Protein AF-A0A9N9TPT1-F1 (afdb_monomer)

pLDDT: mean 71.12, std 11.48, range [51.34, 95.06]

Organism: Phyllotreta striolata (NCBI:txid444603)

Sequence (98 aa):
MKNFHFCLHSLLFITVNASRRVFSTRRKMLKTYFIFLLVGMFAIVTAIEPRAPNFQYYERPKYRYPYYDENGVGRLLYGYGGDKLYQYKVFSPLEGIH

Mean predicted aligned error: 18.42 Å

Foldseek 3Di:
DVVVVVVVVVVVVVVVVVVVVVVVVVVVVVVVVVVVVVVVVVVVVVVPPPDDPPPCVPDDDPDFDWDQDPVGFTATPDDPDDGGDDHFFDQDPVPGTD

Solvent-accessible surface area (backbone atoms only — not comparable to full-atom values): 6184 Å² total; per-residue (Å²): 119,71,72,60,60,54,50,52,53,51,51,53,52,51,53,53,51,50,52,52,50,52,53,50,51,52,54,49,52,52,51,54,50,50,52,52,51,53,52,53,54,51,53,53,56,65,71,66,54,81,69,74,73,80,67,69,85,77,57,80,72,93,72,80,71,72,44,64,49,100,85,67,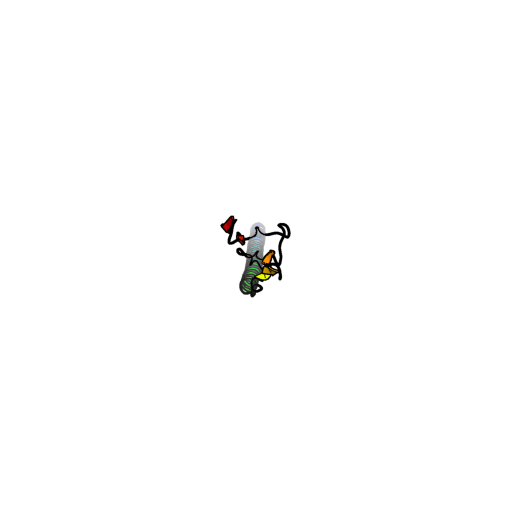49,36,28,65,90,73,81,93,80,73,74,69,52,83,72,76,59,50,73,41,99,88,80,39,78,84

Structure (mmCIF, N/CA/C/O backbone):
data_AF-A0A9N9TPT1-F1
#
_entry.id   AF-A0A9N9TPT1-F1
#
loop_
_atom_site.group_PDB
_atom_site.id
_atom_site.type_symbol
_atom_site.label_atom_id
_atom_site.label_alt_id
_atom_site.label_comp_id
_atom_site.label_asym_id
_atom_site.label_entity_id
_atom_site.label_seq_id
_atom_site.pdbx_PDB_ins_code
_atom_site.Cartn_x
_atom_site.Cartn_y
_atom_site.Cartn_z
_atom_site.occupancy
_atom_site.B_iso_or_equiv
_atom_site.auth_seq_id
_atom_site.auth_comp_id
_atom_site.auth_asym_id
_atom_site.auth_atom_id
_atom_site.pdbx_PDB_model_num
ATOM 1 N N . MET A 1 1 ? -54.149 -8.074 62.516 1.00 61.22 1 MET A N 1
ATOM 2 C CA . MET A 1 1 ? -52.873 -8.788 62.248 1.00 61.22 1 MET A CA 1
ATOM 3 C C . MET A 1 1 ? -52.642 -9.166 60.773 1.00 61.22 1 MET A C 1
ATOM 5 O O . MET A 1 1 ? -51.489 -9.269 60.385 1.00 61.22 1 MET A O 1
ATOM 9 N N . LYS A 1 2 ? -53.670 -9.317 59.915 1.00 63.25 2 LYS A N 1
ATOM 10 C CA . LYS A 1 2 ? -53.502 -9.740 58.501 1.00 63.25 2 LYS A CA 1
ATOM 11 C C . LYS A 1 2 ? -52.715 -8.753 57.610 1.00 63.25 2 LYS A C 1
ATOM 13 O O . LYS A 1 2 ? -51.969 -9.179 56.737 1.00 63.25 2 LYS A O 1
ATOM 18 N N . ASN A 1 3 ? -52.807 -7.451 57.887 1.00 64.38 3 ASN A N 1
ATOM 19 C CA . ASN A 1 3 ? -52.153 -6.407 57.082 1.00 64.38 3 ASN A CA 1
ATOM 20 C C . ASN A 1 3 ? -50.615 -6.428 57.185 1.00 64.38 3 ASN A C 1
ATOM 22 O O . ASN A 1 3 ? -49.931 -6.026 56.250 1.00 64.38 3 ASN A O 1
ATOM 26 N N . PHE A 1 4 ? -50.064 -6.935 58.293 1.00 68.06 4 PHE A N 1
ATOM 27 C CA . PHE A 1 4 ? -48.615 -6.973 58.516 1.00 68.06 4 PHE A CA 1
ATOM 28 C C . PHE A 1 4 ? -47.937 -8.083 57.694 1.00 68.06 4 PHE A C 1
ATOM 30 O O . PHE A 1 4 ? -46.888 -7.871 57.092 1.00 68.06 4 PHE A O 1
ATOM 37 N N . HIS A 1 5 ? -48.593 -9.243 57.583 1.00 68.06 5 HIS A N 1
ATOM 38 C CA . HIS A 1 5 ? -48.109 -10.378 56.789 1.00 68.06 5 HIS A CA 1
ATOM 39 C C . HIS A 1 5 ? -48.130 -10.089 55.281 1.00 68.06 5 HIS A C 1
ATOM 41 O O . HIS A 1 5 ? -47.230 -10.500 54.549 1.00 68.06 5 HIS A O 1
ATOM 47 N N . PHE A 1 6 ? -49.139 -9.340 54.822 1.00 69.50 6 PHE A N 1
ATOM 48 C CA . PHE A 1 6 ? -49.249 -8.918 53.426 1.00 69.50 6 PHE A CA 1
ATOM 49 C C . PHE A 1 6 ? -48.151 -7.909 53.045 1.00 69.50 6 PHE A C 1
ATOM 51 O O . PHE A 1 6 ? -47.587 -7.987 51.956 1.00 69.50 6 PHE A O 1
ATOM 58 N N . CYS A 1 7 ? -47.790 -7.015 53.974 1.00 69.81 7 CYS A N 1
ATOM 59 C CA . CYS A 1 7 ? -46.719 -6.031 53.799 1.00 69.81 7 CYS A CA 1
ATOM 60 C C . CYS A 1 7 ? -45.323 -6.679 53.727 1.00 69.81 7 CYS A C 1
ATOM 62 O O . CYS A 1 7 ? -44.495 -6.304 52.898 1.00 69.81 7 CYS A O 1
ATOM 64 N N . LEU A 1 8 ? -45.061 -7.705 54.545 1.00 70.06 8 LEU A N 1
ATOM 65 C CA . LEU A 1 8 ? -43.783 -8.424 54.495 1.00 70.06 8 LEU A CA 1
ATOM 66 C C . LEU A 1 8 ? -43.592 -9.181 53.172 1.00 70.06 8 LEU A C 1
ATOM 68 O O . LEU A 1 8 ? -42.506 -9.154 52.594 1.00 70.06 8 LEU A O 1
ATOM 72 N N . HIS A 1 9 ? -44.648 -9.828 52.671 1.00 73.69 9 HIS A N 1
ATOM 73 C CA . HIS A 1 9 ? -44.595 -10.546 51.396 1.00 73.69 9 HIS A CA 1
ATOM 74 C C . HIS A 1 9 ? -44.367 -9.610 50.210 1.00 73.69 9 HIS A C 1
ATOM 76 O O . HIS A 1 9 ? -43.591 -9.950 49.317 1.00 73.69 9 HIS A O 1
ATOM 82 N N . SER A 1 10 ? -45.006 -8.436 50.199 1.00 70.62 10 SER A N 1
ATOM 83 C CA . SER A 1 10 ? -44.826 -7.459 49.124 1.00 70.62 10 SER A CA 1
ATOM 84 C C . SER A 1 10 ? -43.420 -6.854 49.135 1.00 70.62 10 SER A C 1
ATOM 86 O O . SER A 1 10 ? -42.790 -6.780 48.080 1.00 70.62 10 SER A O 1
ATOM 88 N N . LEU A 1 11 ? -42.871 -6.524 50.308 1.00 72.81 11 LEU A N 1
ATOM 89 C CA . LEU A 1 11 ? -41.492 -6.041 50.447 1.00 72.81 11 LEU A CA 1
ATOM 90 C C . LEU A 1 11 ? -40.463 -7.085 49.993 1.00 72.81 11 LEU A C 1
ATOM 92 O O . LEU A 1 11 ? -39.549 -6.751 49.238 1.00 72.81 11 LEU A O 1
ATOM 96 N N . LEU A 1 12 ? -40.634 -8.354 50.377 1.00 72.06 12 LEU A N 1
ATOM 97 C CA . LEU A 1 12 ? -39.742 -9.441 49.960 1.00 72.06 12 LEU A CA 1
ATOM 98 C C . LEU A 1 12 ? -39.814 -9.693 48.443 1.00 72.06 12 LEU A C 1
ATOM 100 O O . LEU A 1 12 ? -38.798 -9.944 47.795 1.00 72.06 12 LEU A O 1
ATOM 104 N N . PHE A 1 13 ? -40.999 -9.555 47.842 1.00 69.94 13 PHE A N 1
ATOM 105 C CA . PHE A 1 13 ? -41.165 -9.633 46.388 1.00 69.94 13 PHE A CA 1
ATOM 106 C C . PHE A 1 13 ? -40.450 -8.489 45.656 1.00 69.94 13 PHE A C 1
ATOM 108 O O . PHE A 1 13 ? -39.820 -8.709 44.618 1.00 69.94 13 PHE A O 1
ATOM 115 N N . ILE A 1 14 ? -40.519 -7.267 46.194 1.00 70.31 14 ILE A N 1
ATOM 116 C CA . ILE A 1 14 ? -39.867 -6.084 45.617 1.00 70.31 14 ILE A CA 1
ATOM 117 C C . ILE A 1 14 ? -38.341 -6.222 45.685 1.00 70.31 14 ILE A C 1
ATOM 119 O O . ILE A 1 14 ? -37.668 -5.997 44.675 1.00 70.31 14 ILE A O 1
ATOM 123 N N . THR A 1 15 ? -37.783 -6.645 46.824 1.00 70.12 15 THR A N 1
ATOM 124 C CA . THR A 1 15 ? -36.326 -6.801 46.983 1.00 70.12 15 THR A CA 1
ATOM 125 C C . THR A 1 15 ? -35.764 -7.926 46.114 1.00 70.12 15 THR A C 1
ATOM 127 O O . THR A 1 15 ? -34.735 -7.743 45.456 1.00 70.12 15 THR A O 1
ATOM 130 N N . VAL A 1 16 ? -36.461 -9.062 46.014 1.00 72.44 16 VAL A N 1
ATOM 131 C CA . VAL A 1 16 ? -36.060 -10.172 45.135 1.00 72.44 16 VAL A CA 1
ATOM 132 C C . VAL A 1 16 ? -36.114 -9.757 43.660 1.00 72.44 16 VAL A C 1
ATOM 134 O O . VAL A 1 16 ? -35.183 -10.053 42.903 1.00 72.44 16 VAL A O 1
ATOM 137 N N . ASN A 1 17 ? -37.148 -9.025 43.239 1.00 68.69 17 ASN A N 1
ATOM 138 C CA . ASN A 1 17 ? -37.255 -8.534 41.862 1.00 68.69 17 ASN A CA 1
ATOM 139 C C . ASN A 1 17 ? -36.211 -7.454 41.530 1.00 68.69 17 ASN A C 1
ATOM 141 O O . ASN A 1 17 ? -35.664 -7.464 40.423 1.00 68.69 17 ASN A O 1
ATOM 145 N N . ALA A 1 18 ? -35.874 -6.571 42.475 1.00 67.06 18 ALA A N 1
ATOM 146 C CA . ALA A 1 18 ? -34.805 -5.584 42.316 1.00 67.06 18 ALA A CA 1
ATOM 147 C C . ALA A 1 18 ? -33.430 -6.257 42.145 1.00 67.06 18 ALA A C 1
ATOM 149 O O . ALA A 1 18 ? -32.705 -5.947 41.197 1.00 67.06 18 ALA A O 1
ATOM 150 N N . SER A 1 19 ? -33.111 -7.255 42.974 1.00 67.38 19 SER A N 1
ATOM 151 C CA . SER A 1 19 ? -31.865 -8.031 42.873 1.00 67.38 19 SER A CA 1
ATOM 152 C C . SER A 1 19 ? -31.766 -8.821 41.565 1.00 67.38 19 SER A C 1
ATOM 154 O O . SER A 1 19 ? -30.718 -8.818 40.911 1.00 67.38 19 SER A O 1
ATOM 156 N N . ARG A 1 20 ? -32.869 -9.434 41.110 1.00 67.75 20 ARG A N 1
ATOM 157 C CA . ARG A 1 20 ? -32.928 -10.106 39.797 1.00 67.75 20 ARG A CA 1
ATOM 158 C C . ARG A 1 20 ? -32.707 -9.127 38.644 1.00 67.75 20 ARG A C 1
ATOM 160 O O . ARG A 1 20 ? -32.006 -9.464 37.687 1.00 67.75 20 ARG A O 1
ATOM 167 N N . ARG A 1 21 ? -33.251 -7.908 38.743 1.00 66.69 21 ARG A N 1
ATOM 168 C CA . ARG A 1 21 ? -33.078 -6.850 37.737 1.00 66.69 21 ARG A CA 1
ATOM 169 C C . ARG A 1 21 ? -31.625 -6.375 37.671 1.00 66.69 21 ARG A C 1
ATOM 171 O O . ARG A 1 21 ? -31.062 -6.356 36.580 1.00 66.69 21 ARG A O 1
ATOM 178 N N . VAL A 1 22 ? -30.989 -6.097 38.810 1.00 69.12 22 VAL A N 1
ATOM 179 C CA . VAL A 1 22 ? -29.567 -5.704 38.877 1.00 69.12 22 VAL A CA 1
ATOM 180 C C . VAL A 1 22 ? -28.662 -6.805 38.322 1.00 69.12 22 VAL A C 1
ATOM 182 O O . VAL A 1 22 ? -27.757 -6.522 37.536 1.00 69.12 22 VAL A O 1
ATOM 185 N N . PHE A 1 23 ? -28.930 -8.069 38.655 1.00 66.00 23 PHE A N 1
ATOM 186 C CA . PHE A 1 23 ? -28.144 -9.196 38.155 1.00 66.00 23 PHE A CA 1
ATOM 187 C C . PHE A 1 23 ? -28.318 -9.424 36.644 1.00 66.00 23 PHE A C 1
ATOM 189 O O . PH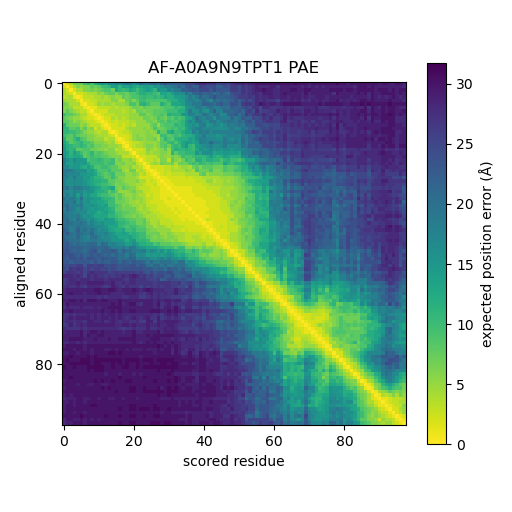E A 1 23 ? -27.349 -9.728 35.946 1.00 66.00 23 PHE A O 1
ATOM 196 N N . SER A 1 24 ? -29.530 -9.229 36.114 1.00 72.75 24 SER A N 1
ATOM 197 C CA . SER A 1 24 ? -29.795 -9.227 34.668 1.00 72.75 24 SER A CA 1
ATOM 198 C C . SER A 1 24 ? -29.035 -8.101 33.962 1.00 72.75 24 SER A C 1
ATOM 200 O O . SER A 1 24 ? -28.375 -8.347 32.953 1.00 72.75 24 SER A O 1
ATOM 202 N N . THR A 1 25 ? -29.073 -6.880 34.501 1.00 75.81 25 THR A N 1
ATOM 203 C CA . THR A 1 25 ? -28.357 -5.732 33.927 1.00 75.81 25 THR A CA 1
ATOM 204 C C . THR A 1 25 ? -26.847 -5.955 33.946 1.00 75.81 25 THR A C 1
ATOM 206 O O . THR A 1 25 ? -26.204 -5.776 32.917 1.00 75.81 25 THR A O 1
ATOM 209 N N . ARG A 1 26 ? -26.277 -6.454 35.052 1.00 80.69 26 ARG A N 1
ATOM 210 C CA . ARG A 1 26 ? -24.843 -6.793 35.132 1.00 80.69 26 ARG A CA 1
ATOM 211 C C . ARG A 1 26 ? -24.435 -7.857 34.109 1.00 80.69 26 ARG A C 1
ATOM 213 O O . ARG A 1 26 ? -23.411 -7.700 33.453 1.00 80.69 26 ARG A O 1
ATOM 220 N N . ARG A 1 27 ? -25.253 -8.899 33.909 1.00 83.19 27 ARG A N 1
ATOM 221 C CA . ARG A 1 27 ? -24.999 -9.924 32.879 1.00 83.19 27 ARG A CA 1
ATOM 222 C C . ARG A 1 27 ? -25.085 -9.369 31.455 1.00 83.19 27 ARG A C 1
ATOM 224 O O . ARG A 1 27 ? -24.300 -9.786 30.609 1.00 83.19 27 ARG A O 1
ATOM 231 N N . LYS A 1 28 ? -25.993 -8.426 31.187 1.00 83.31 28 LYS A N 1
ATOM 232 C CA . LYS A 1 28 ? -26.072 -7.734 29.888 1.00 83.31 28 LYS A CA 1
ATOM 233 C C . LYS A 1 28 ? -24.833 -6.871 29.645 1.00 83.31 28 LYS A C 1
ATOM 235 O O . LYS A 1 28 ? -24.211 -7.021 28.604 1.00 83.31 28 LYS A O 1
ATOM 240 N N . MET A 1 29 ? -24.422 -6.071 30.629 1.00 87.75 29 MET A N 1
ATOM 241 C CA . MET A 1 29 ? -23.225 -5.221 30.541 1.00 87.75 29 MET A CA 1
ATOM 242 C C . MET A 1 29 ? -21.949 -6.038 30.308 1.00 87.75 29 MET A C 1
ATOM 244 O O . MET A 1 29 ? -21.133 -5.667 29.471 1.00 87.75 29 MET A O 1
ATOM 248 N N . LEU A 1 30 ? -21.805 -7.181 30.990 1.00 91.06 30 LEU A N 1
ATOM 249 C CA . LEU A 1 30 ? -20.657 -8.070 30.807 1.00 91.06 30 LEU A CA 1
ATOM 250 C C . LEU A 1 30 ? -20.611 -8.668 29.394 1.00 91.06 30 LEU A C 1
ATOM 252 O O . LEU A 1 30 ? -19.548 -8.718 28.784 1.00 91.06 30 LEU A O 1
ATOM 256 N N . LYS A 1 31 ? -21.765 -9.080 28.850 1.00 91.94 31 LYS A N 1
ATOM 257 C CA . LYS A 1 31 ? -21.855 -9.570 27.466 1.00 91.94 31 LYS A CA 1
ATOM 258 C C . LYS A 1 31 ? -21.514 -8.476 26.459 1.00 91.94 31 LYS A C 1
ATOM 260 O O . LYS A 1 31 ? -20.745 -8.732 25.541 1.00 91.94 31 LYS A O 1
ATOM 265 N N . THR A 1 32 ? -22.039 -7.266 26.644 1.00 93.94 32 THR A N 1
ATOM 266 C CA . THR A 1 32 ? -21.734 -6.132 25.761 1.00 93.94 32 THR A CA 1
ATOM 267 C C . THR A 1 32 ? -20.246 -5.786 25.795 1.00 93.94 32 THR A C 1
ATOM 269 O O . THR A 1 32 ? -19.642 -5.603 24.743 1.00 93.94 32 T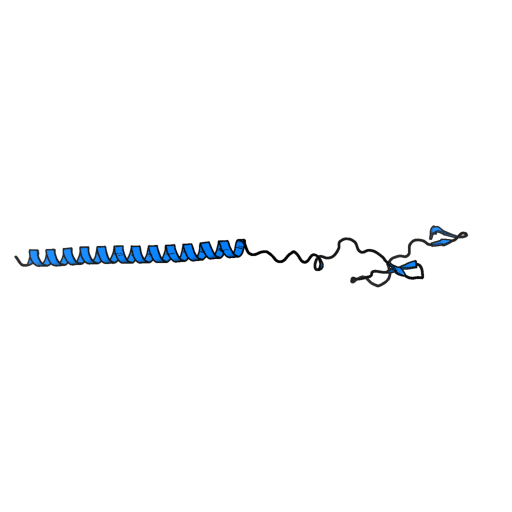HR A O 1
ATOM 272 N N . TYR A 1 33 ? -19.634 -5.766 26.983 1.00 94.62 33 TYR A N 1
ATOM 273 C CA . TYR A 1 33 ? -18.196 -5.544 27.135 1.00 94.62 33 TYR A CA 1
ATOM 274 C C . TYR A 1 33 ? -17.366 -6.626 26.430 1.00 94.62 33 TYR A C 1
ATOM 276 O O . TYR A 1 33 ? -16.430 -6.306 25.705 1.00 94.62 33 TYR A O 1
ATOM 284 N N . PHE A 1 34 ? -17.742 -7.900 26.575 1.00 94.25 34 PHE A N 1
ATOM 285 C CA . PHE A 1 34 ? -17.049 -9.009 25.917 1.00 94.25 34 PHE A CA 1
ATOM 286 C C . PHE A 1 34 ? -17.126 -8.924 24.386 1.00 94.25 34 PHE A C 1
ATOM 288 O O . PHE A 1 34 ? -16.126 -9.132 23.706 1.00 94.25 34 PHE A O 1
ATOM 295 N N . ILE A 1 35 ? -18.287 -8.550 23.840 1.00 95.06 35 ILE A N 1
ATOM 296 C CA . ILE A 1 35 ? -18.454 -8.308 22.399 1.00 95.06 35 ILE A CA 1
ATOM 297 C C . ILE A 1 35 ? -17.543 -7.162 21.940 1.00 95.06 35 ILE A C 1
ATOM 299 O O . ILE A 1 35 ? -16.869 -7.291 20.924 1.00 95.06 35 ILE A O 1
ATOM 303 N N . PHE A 1 36 ? -17.475 -6.067 22.699 1.00 94.44 36 PHE A N 1
ATOM 304 C CA . PHE A 1 36 ? -16.612 -4.931 22.366 1.00 94.44 36 PHE A CA 1
ATOM 305 C C . PHE A 1 36 ? -15.122 -5.308 22.388 1.00 94.44 36 PHE A C 1
ATOM 307 O O . PHE A 1 36 ? -14.370 -4.903 21.505 1.00 94.44 36 PHE A O 1
ATOM 314 N N . LEU A 1 37 ? -14.709 -6.142 23.348 1.00 94.12 37 LEU A N 1
ATOM 315 C CA . LEU A 1 37 ? -13.347 -6.672 23.439 1.00 94.12 37 LEU A CA 1
ATOM 316 C C . LEU A 1 37 ? -13.012 -7.551 22.223 1.00 94.12 37 LEU A C 1
ATOM 318 O O . LEU A 1 37 ? -11.959 -7.371 21.616 1.00 94.12 37 LEU A O 1
ATOM 322 N N . LEU A 1 38 ? -13.924 -8.439 21.812 1.00 94.12 38 LEU A N 1
ATOM 323 C CA . LEU A 1 38 ? -13.746 -9.267 20.613 1.00 94.12 38 LEU A CA 1
ATOM 324 C C . LEU A 1 38 ? -13.618 -8.427 19.333 1.00 94.12 38 LEU A C 1
ATOM 326 O O . LEU A 1 38 ? -12.73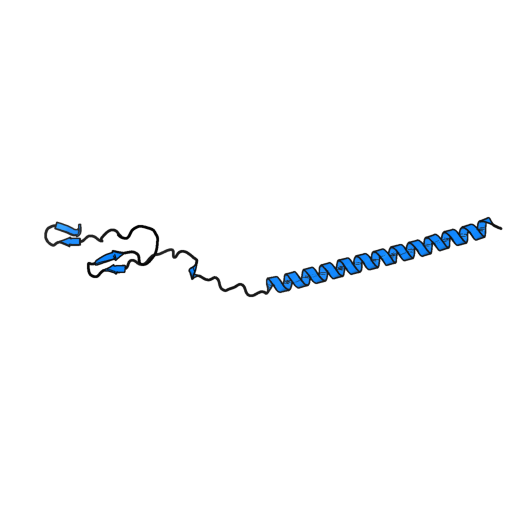5 -8.688 18.519 1.00 94.12 38 LEU A O 1
ATOM 330 N N . VAL A 1 39 ? -14.457 -7.399 19.170 1.00 94.06 39 VAL A N 1
ATOM 331 C CA . VAL A 1 39 ? -14.389 -6.485 18.016 1.00 94.06 39 VAL A CA 1
ATOM 332 C C . VAL A 1 39 ? -13.078 -5.694 18.016 1.00 94.06 39 VAL A C 1
ATOM 334 O O . VAL A 1 39 ? -12.437 -5.575 16.973 1.00 94.06 39 VAL A O 1
ATOM 337 N N . GLY A 1 40 ? -12.642 -5.200 19.178 1.00 90.69 40 GLY A N 1
ATOM 338 C CA . GLY A 1 40 ? -11.366 -4.496 19.318 1.00 90.69 40 GLY A CA 1
ATOM 339 C C . GLY A 1 40 ? -10.167 -5.370 18.945 1.00 90.69 40 GLY A C 1
ATOM 340 O O . GLY A 1 40 ? -9.303 -4.935 18.188 1.00 90.69 40 GLY A O 1
ATOM 341 N N . MET A 1 41 ? -10.146 -6.625 19.401 1.00 88.56 41 MET A N 1
ATOM 342 C CA . MET A 1 41 ? -9.099 -7.589 19.040 1.00 88.56 41 MET A CA 1
ATOM 343 C C . MET A 1 41 ? -9.076 -7.888 17.538 1.00 88.56 41 MET A C 1
ATOM 345 O O . MET A 1 41 ? -8.001 -7.929 16.942 1.00 88.56 41 MET A O 1
ATOM 349 N N . PHE A 1 42 ? -10.243 -8.049 16.910 1.00 87.75 42 PHE A N 1
ATOM 350 C CA . PHE A 1 42 ? -10.338 -8.279 15.467 1.00 87.75 42 PHE A CA 1
ATOM 351 C C . PHE A 1 42 ? -9.791 -7.093 14.656 1.00 87.75 42 PHE A C 1
ATOM 353 O O . PHE A 1 42 ? -9.011 -7.291 13.727 1.00 87.75 42 PHE A O 1
ATOM 360 N N . ALA A 1 43 ? -10.115 -5.857 15.052 1.00 86.06 43 ALA A N 1
ATOM 361 C CA . ALA A 1 43 ? -9.594 -4.657 14.398 1.00 86.06 43 ALA A CA 1
ATOM 362 C C . ALA A 1 43 ? -8.057 -4.578 14.455 1.00 86.06 43 ALA A C 1
ATOM 364 O O . ALA A 1 43 ? -7.419 -4.249 13.454 1.00 86.06 43 ALA A O 1
ATOM 365 N N . ILE A 1 44 ? -7.455 -4.940 15.593 1.00 85.44 44 ILE A N 1
ATOM 366 C CA . ILE A 1 44 ? -5.994 -4.972 15.754 1.00 85.44 44 ILE A CA 1
ATOM 367 C C . ILE A 1 44 ? -5.363 -5.987 14.793 1.00 85.44 44 ILE A C 1
ATOM 369 O O . ILE A 1 44 ? -4.391 -5.653 14.122 1.00 85.44 44 ILE A O 1
ATOM 373 N N . VAL A 1 45 ? -5.931 -7.191 14.673 1.00 85.69 45 VAL A N 1
ATOM 374 C CA . VAL A 1 45 ? -5.419 -8.229 13.759 1.00 85.69 45 VAL A CA 1
ATOM 375 C C . VAL A 1 45 ? -5.428 -7.742 12.308 1.00 85.69 45 VAL A C 1
ATOM 377 O O . VAL A 1 45 ? -4.408 -7.845 11.633 1.00 85.69 45 VAL A O 1
ATOM 380 N N . THR A 1 46 ? -6.523 -7.124 11.850 1.00 78.94 46 THR A N 1
ATOM 381 C CA . THR A 1 46 ? -6.614 -6.598 10.472 1.00 78.94 46 THR A CA 1
ATOM 382 C C . THR A 1 46 ? -5.651 -5.441 10.189 1.00 78.94 46 THR A C 1
ATOM 384 O O . THR A 1 46 ? -5.205 -5.263 9.060 1.00 78.94 46 THR A O 1
ATOM 387 N N . ALA A 1 47 ? -5.292 -4.647 11.203 1.00 79.56 47 ALA A N 1
ATOM 388 C CA . ALA A 1 47 ? -4.357 -3.534 11.042 1.00 79.56 47 ALA A CA 1
ATOM 389 C C . ALA A 1 47 ? -2.897 -3.993 10.880 1.00 79.56 47 ALA A C 1
ATOM 391 O O . ALA A 1 47 ? -2.079 -3.243 10.347 1.00 79.56 47 ALA A O 1
ATOM 392 N N . ILE A 1 48 ? -2.575 -5.204 11.346 1.00 79.25 48 ILE A N 1
ATOM 393 C CA . ILE A 1 48 ? -1.224 -5.782 11.308 1.00 79.25 48 ILE A CA 1
ATOM 394 C C . ILE A 1 48 ? -1.039 -6.671 10.065 1.00 79.25 48 ILE A C 1
ATOM 396 O O . ILE A 1 48 ? 0.080 -7.096 9.778 1.00 79.25 48 ILE A O 1
ATOM 400 N N . GLU A 1 49 ? -2.101 -6.936 9.295 1.00 76.25 49 GLU A N 1
ATOM 401 C CA . GLU A 1 49 ? -1.983 -7.721 8.069 1.00 76.25 49 GLU A CA 1
ATOM 402 C C . GLU A 1 49 ? -0.976 -7.067 7.106 1.00 76.25 49 GLU A C 1
ATOM 404 O O . GLU A 1 49 ? -1.121 -5.888 6.752 1.00 76.25 49 GLU A O 1
ATOM 409 N N . PRO A 1 50 ? 0.062 -7.810 6.673 1.00 73.62 50 PRO A N 1
ATOM 410 C CA . PRO A 1 50 ? 1.015 -7.300 5.709 1.00 73.62 50 PRO A CA 1
ATOM 411 C C . PRO A 1 50 ? 0.256 -7.040 4.412 1.00 73.62 50 PRO A C 1
ATOM 413 O O . PRO A 1 50 ? -0.190 -7.965 3.731 1.00 73.62 50 PRO A O 1
ATOM 416 N N . ARG A 1 51 ? 0.087 -5.760 4.073 1.00 69.38 51 ARG A N 1
ATOM 417 C CA . ARG A 1 51 ? -0.460 -5.381 2.773 1.00 69.38 51 ARG A CA 1
ATOM 418 C C . ARG A 1 51 ? 0.417 -6.018 1.708 1.00 69.38 51 ARG A C 1
ATOM 420 O O . ARG A 1 51 ? 1.644 -5.941 1.802 1.00 69.38 51 ARG A O 1
ATOM 427 N N . ALA A 1 52 ? -0.214 -6.640 0.712 1.00 78.50 52 ALA A N 1
ATOM 428 C CA . ALA A 1 52 ? 0.513 -7.123 -0.450 1.00 78.50 52 ALA A CA 1
ATOM 429 C C . ALA A 1 52 ? 1.417 -5.982 -0.950 1.00 78.50 52 ALA A C 1
ATOM 431 O O . ALA A 1 52 ? 0.949 -4.835 -1.003 1.00 78.50 52 ALA A O 1
ATOM 432 N N . PRO A 1 53 ? 2.702 -6.256 -1.243 1.00 74.06 53 PRO A N 1
ATOM 433 C CA . PRO A 1 53 ? 3.588 -5.235 -1.777 1.00 74.06 53 PRO A CA 1
ATOM 434 C C . PRO A 1 53 ? 2.879 -4.592 -2.963 1.00 74.06 53 PRO A C 1
ATOM 436 O O . PRO A 1 53 ? 2.295 -5.312 -3.775 1.00 74.06 53 PRO A O 1
ATOM 439 N N . ASN A 1 54 ? 2.861 -3.255 -3.020 1.00 68.19 54 ASN A N 1
ATOM 440 C CA . ASN A 1 54 ? 2.245 -2.548 -4.136 1.00 68.19 54 ASN A CA 1
ATOM 441 C C . ASN A 1 54 ? 2.851 -3.133 -5.412 1.00 68.19 54 ASN A C 1
ATOM 443 O O . ASN A 1 54 ? 4.050 -2.974 -5.652 1.00 68.19 54 ASN A O 1
ATOM 447 N N . PHE A 1 55 ? 2.064 -3.892 -6.176 1.00 66.25 55 PHE A N 1
ATOM 448 C CA . PHE A 1 55 ? 2.526 -4.440 -7.436 1.00 66.25 55 PHE A CA 1
ATOM 449 C C . PHE A 1 55 ? 2.661 -3.248 -8.374 1.00 66.25 55 PHE A C 1
ATOM 451 O O . PHE A 1 55 ? 1.717 -2.844 -9.048 1.00 66.25 55 PHE A O 1
ATOM 458 N N . GLN A 1 56 ? 3.864 -2.683 -8.394 1.00 61.19 56 GLN A N 1
ATOM 459 C CA . GLN A 1 56 ? 4.235 -1.496 -9.157 1.00 61.19 56 GLN A CA 1
ATOM 460 C C . GLN A 1 56 ? 4.014 -1.675 -10.673 1.00 61.19 56 GLN A C 1
ATOM 462 O O . GLN A 1 56 ? 4.045 -0.717 -11.434 1.00 61.19 56 GLN A O 1
ATOM 467 N N . TYR A 1 57 ? 3.740 -2.905 -11.112 1.00 56.94 57 TYR A N 1
ATOM 468 C CA . TYR A 1 57 ? 3.465 -3.289 -12.491 1.00 56.94 57 TYR A CA 1
ATOM 469 C C . TYR A 1 57 ? 2.067 -2.903 -13.003 1.00 56.94 57 TYR A C 1
ATOM 471 O O . TYR A 1 57 ? 1.834 -3.008 -14.206 1.00 56.94 57 TYR A O 1
ATOM 479 N N . TYR A 1 58 ? 1.144 -2.453 -12.141 1.00 56.06 58 TYR A N 1
ATOM 480 C CA . TYR A 1 58 ? -0.172 -1.954 -12.580 1.00 56.06 58 TYR A CA 1
ATOM 481 C C . TYR A 1 58 ? -0.232 -0.430 -12.742 1.00 56.06 58 TYR A C 1
ATOM 483 O O . TYR A 1 58 ? -1.195 0.093 -13.305 1.00 56.06 58 TYR A O 1
ATOM 491 N N . GLU A 1 59 ? 0.786 0.301 -12.285 1.00 62.94 59 GLU A N 1
ATOM 492 C CA . GLU A 1 59 ? 0.855 1.746 -12.479 1.00 62.94 59 GLU A CA 1
ATOM 493 C C . GLU A 1 59 ? 1.404 2.063 -13.873 1.00 62.94 59 GLU A C 1
ATOM 495 O O . GLU A 1 59 ? 2.425 1.530 -14.308 1.00 62.94 59 GLU A O 1
ATOM 500 N N . ARG A 1 60 ? 0.721 2.953 -14.604 1.00 64.06 60 ARG A N 1
ATOM 501 C CA . ARG A 1 60 ? 1.168 3.372 -15.936 1.00 64.06 60 ARG A CA 1
ATOM 502 C C . ARG A 1 60 ? 2.500 4.128 -15.804 1.00 64.06 60 ARG A C 1
ATOM 504 O O . ARG A 1 60 ? 2.504 5.199 -15.194 1.00 64.06 60 ARG A O 1
ATOM 511 N N . PRO A 1 61 ? 3.606 3.663 -16.412 1.00 61.62 61 PRO A N 1
ATOM 512 C CA . PRO A 1 61 ? 4.869 4.385 -16.349 1.00 61.62 61 PRO A CA 1
ATOM 513 C C . PRO A 1 61 ? 4.725 5.771 -16.991 1.00 61.62 61 PRO A C 1
ATOM 515 O O . PRO A 1 61 ? 4.214 5.913 -18.106 1.00 61.62 61 PRO A O 1
ATOM 518 N N . LYS A 1 62 ? 5.177 6.805 -16.268 1.00 61.19 62 LYS A N 1
ATOM 519 C CA . LYS A 1 62 ? 5.094 8.215 -16.690 1.00 61.19 62 LYS A CA 1
ATOM 520 C C . LYS A 1 62 ? 5.903 8.500 -17.962 1.00 61.19 62 LYS A C 1
ATOM 522 O O . LYS A 1 62 ? 5.524 9.374 -18.737 1.00 61.19 62 LYS A O 1
ATOM 527 N N . TYR A 1 63 ? 6.977 7.747 -18.194 1.00 56.62 63 TYR A N 1
ATOM 528 C CA . TYR A 1 63 ? 7.859 7.892 -19.349 1.00 56.62 63 TYR A 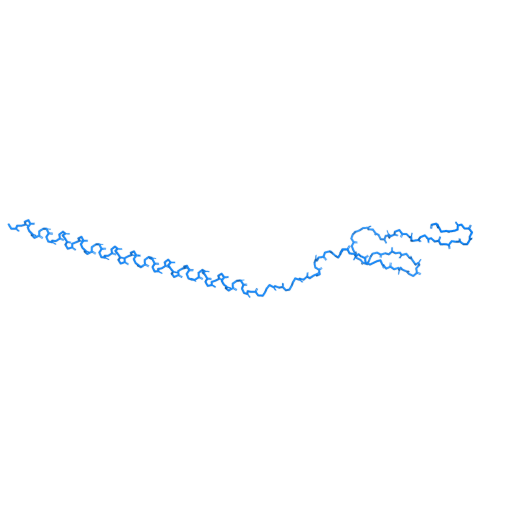CA 1
ATOM 529 C C . TYR A 1 63 ? 7.939 6.567 -20.106 1.00 56.62 63 TYR A C 1
ATOM 531 O O . TYR A 1 63 ? 8.236 5.529 -19.518 1.00 56.62 63 TYR A O 1
ATOM 539 N N . ARG A 1 64 ? 7.651 6.604 -21.410 1.00 62.47 64 ARG A N 1
ATOM 540 C CA . ARG A 1 64 ? 7.777 5.450 -22.307 1.00 62.47 64 ARG A CA 1
ATOM 541 C C . ARG A 1 64 ? 9.093 5.589 -23.057 1.00 62.47 64 ARG A C 1
ATOM 543 O O . ARG A 1 64 ? 9.301 6.613 -23.703 1.00 62.47 64 ARG A O 1
ATOM 550 N N . TYR A 1 65 ? 9.965 4.592 -22.964 1.00 62.47 65 TYR A N 1
ATOM 551 C CA . TYR A 1 65 ? 11.206 4.598 -23.732 1.00 62.47 65 TYR A CA 1
ATOM 552 C C . TYR A 1 65 ? 10.910 4.263 -25.202 1.00 62.47 65 TYR A C 1
ATOM 554 O O . TYR A 1 65 ? 10.304 3.219 -25.462 1.00 62.47 65 TYR A O 1
ATOM 562 N N . PRO A 1 66 ? 11.293 5.127 -26.157 1.00 69.69 66 PRO A N 1
ATOM 563 C CA . PRO A 1 66 ? 11.231 4.789 -27.572 1.00 69.69 66 PRO A CA 1
ATOM 564 C C . PRO A 1 66 ? 12.29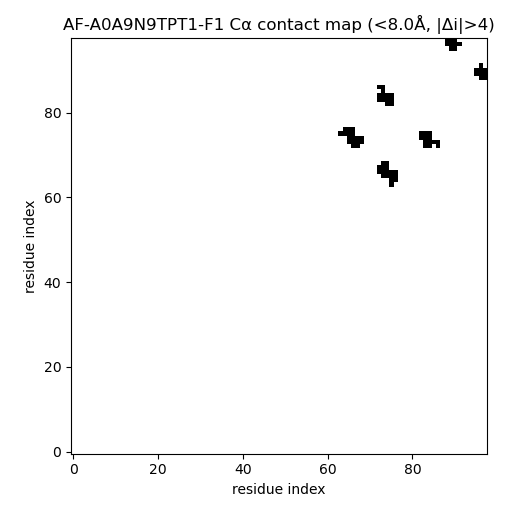1 3.731 -27.897 1.00 69.69 66 PRO A C 1
ATOM 566 O O . PRO A 1 66 ? 13.405 3.788 -27.371 1.00 69.69 66 PRO A O 1
ATOM 569 N N . TYR A 1 67 ? 11.955 2.786 -28.773 1.00 67.88 67 TYR A N 1
ATOM 570 C CA . TYR A 1 67 ? 12.933 1.888 -29.387 1.00 67.88 67 TYR A CA 1
ATOM 571 C C . TYR A 1 67 ? 13.044 2.203 -30.875 1.00 67.88 67 TYR A C 1
ATOM 573 O O . TYR A 1 67 ? 12.051 2.567 -31.501 1.00 67.88 67 TYR A O 1
ATOM 581 N N . TYR A 1 68 ? 14.245 2.078 -31.428 1.00 66.94 68 TYR A N 1
ATOM 582 C CA . TYR A 1 68 ? 14.490 2.293 -32.848 1.00 66.94 68 TYR A CA 1
ATOM 583 C C . TYR A 1 68 ? 14.560 0.940 -33.545 1.00 66.94 68 TYR A C 1
ATOM 585 O O . TYR A 1 68 ? 15.235 0.032 -33.056 1.00 66.94 68 TYR A O 1
ATOM 593 N N . ASP A 1 69 ? 13.830 0.786 -34.648 1.00 70.75 69 ASP A N 1
ATOM 594 C CA . ASP A 1 69 ? 14.048 -0.352 -35.537 1.00 70.75 69 ASP A CA 1
ATOM 595 C C . ASP A 1 69 ? 15.369 -0.200 -36.312 1.00 70.75 69 ASP A C 1
ATOM 597 O O . ASP A 1 69 ? 16.053 0.820 -36.222 1.00 70.75 69 ASP A O 1
ATOM 601 N N . GLU A 1 70 ? 15.740 -1.225 -37.079 1.00 75.38 70 GLU A N 1
ATOM 602 C CA . GLU A 1 70 ? 16.971 -1.238 -37.887 1.00 75.38 70 GLU A CA 1
ATOM 603 C C . GLU A 1 70 ? 17.036 -0.085 -38.906 1.00 75.38 70 GLU A C 1
ATOM 605 O O . GLU A 1 70 ? 18.115 0.274 -39.367 1.00 75.38 70 GLU A O 1
ATOM 610 N N . ASN A 1 71 ? 15.892 0.537 -39.214 1.00 72.06 71 ASN A N 1
ATOM 611 C CA . ASN A 1 71 ? 15.775 1.678 -40.117 1.00 72.06 71 ASN A CA 1
ATOM 612 C C . ASN A 1 71 ? 15.792 3.029 -39.374 1.00 72.06 71 ASN A C 1
ATOM 614 O O . ASN A 1 71 ? 15.596 4.074 -39.995 1.00 72.06 71 ASN A O 1
ATOM 618 N N . GLY A 1 72 ? 15.990 3.033 -38.051 1.00 71.25 72 GLY A N 1
ATOM 619 C CA . GLY A 1 72 ? 16.012 4.243 -37.228 1.00 71.25 72 GLY A CA 1
ATOM 620 C C . GLY A 1 72 ? 14.628 4.823 -36.920 1.00 71.25 72 GLY A C 1
ATOM 621 O O . GLY A 1 72 ? 14.532 5.975 -36.490 1.00 71.25 72 GLY A O 1
ATOM 622 N N . VAL A 1 73 ? 13.545 4.065 -37.117 1.00 72.00 73 VAL A N 1
ATOM 623 C CA . VAL A 1 73 ? 12.182 4.528 -36.817 1.00 72.00 73 VAL A CA 1
ATOM 624 C C . VAL A 1 73 ? 11.846 4.250 -35.356 1.00 72.00 73 VAL A C 1
ATOM 626 O O . VAL A 1 73 ? 11.874 3.106 -34.902 1.00 72.00 73 VAL A O 1
ATOM 629 N N . GLY A 1 74 ? 11.486 5.310 -34.626 1.00 71.75 74 GLY A N 1
ATOM 630 C CA . GLY A 1 74 ? 11.033 5.227 -33.241 1.00 71.75 74 GLY A CA 1
ATOM 631 C C . GLY A 1 74 ? 9.655 4.571 -33.126 1.00 71.75 74 GLY A C 1
ATOM 632 O O . GLY A 1 74 ? 8.677 5.050 -33.705 1.00 71.75 74 GLY A O 1
ATOM 633 N N . ARG A 1 75 ? 9.560 3.505 -32.335 1.00 67.75 75 ARG A N 1
ATOM 634 C CA . ARG A 1 75 ? 8.323 2.776 -32.030 1.00 67.75 75 ARG A CA 1
ATOM 635 C C . ARG A 1 75 ? 8.132 2.642 -30.513 1.00 67.75 75 ARG A C 1
ATOM 637 O O . ARG A 1 75 ? 9.076 2.780 -29.731 1.00 67.75 75 ARG A O 1
ATOM 644 N N . LEU A 1 76 ? 6.889 2.410 -30.081 1.00 67.38 76 LEU A N 1
ATOM 645 C CA . LEU A 1 76 ? 6.533 2.187 -28.672 1.00 67.38 76 LEU A CA 1
ATOM 646 C C . LEU A 1 76 ? 6.430 0.689 -28.385 1.00 67.38 76 LEU A C 1
ATOM 648 O O . LEU A 1 76 ? 5.642 0.003 -29.025 1.00 67.38 76 LEU A O 1
ATOM 652 N N . LEU A 1 77 ? 7.215 0.177 -27.426 1.00 60.66 77 LEU A N 1
ATOM 653 C CA . LEU A 1 77 ? 7.262 -1.265 -27.115 1.00 60.66 77 LEU A CA 1
ATOM 654 C C . LEU A 1 77 ? 5.927 -1.780 -26.554 1.00 60.66 77 LEU A C 1
ATOM 656 O O . LEU A 1 77 ? 5.578 -2.945 -26.713 1.00 60.66 77 LEU A O 1
ATOM 660 N N . TYR A 1 78 ? 5.179 -0.902 -25.887 1.00 54.69 78 TYR A N 1
ATOM 661 C CA . TYR A 1 78 ? 3.860 -1.180 -25.337 1.00 54.69 78 TYR A CA 1
ATOM 662 C C . TYR A 1 78 ? 3.028 0.111 -25.228 1.00 54.69 78 TYR A C 1
ATOM 664 O O . TYR A 1 78 ? 3.554 1.204 -24.988 1.00 54.69 78 TYR A O 1
ATOM 672 N N . GLY A 1 79 ? 1.704 -0.023 -25.358 1.00 55.19 79 GLY A N 1
ATOM 673 C CA . GLY A 1 79 ? 0.718 1.041 -25.131 1.00 55.19 79 GLY A CA 1
ATOM 674 C C . GLY A 1 79 ? -0.163 1.375 -26.343 1.00 55.19 79 GLY A C 1
ATOM 675 O O . GLY A 1 79 ? 0.192 1.113 -27.482 1.00 55.19 79 GLY A O 1
ATOM 676 N N . TYR A 1 80 ? -1.322 1.993 -26.084 1.00 53.94 80 TYR A N 1
ATOM 677 C CA . TYR A 1 80 ? -2.231 2.513 -27.115 1.00 53.94 80 TYR A CA 1
ATOM 678 C C . TYR A 1 80 ? -1.810 3.930 -27.552 1.00 53.94 80 TYR A C 1
ATOM 680 O O . TYR A 1 80 ? -1.573 4.797 -26.699 1.00 53.94 80 TYR A O 1
ATOM 688 N N . GLY A 1 81 ? -1.691 4.148 -28.868 1.00 56.88 81 GLY A N 1
ATOM 689 C CA . GLY A 1 81 ? -1.236 5.415 -29.467 1.00 56.88 81 GLY A CA 1
ATOM 690 C C . GLY A 1 81 ? -0.769 5.370 -30.934 1.00 56.88 81 GLY A C 1
ATOM 691 O O . GLY A 1 81 ? -0.334 6.401 -31.431 1.00 56.88 81 GLY A O 1
ATOM 692 N N . GLY A 1 82 ? -0.873 4.227 -31.624 1.00 60.56 82 GLY A N 1
ATOM 693 C CA . GLY A 1 82 ? -0.386 4.060 -32.998 1.00 60.56 82 GLY A CA 1
ATOM 694 C C . GLY A 1 82 ? 1.132 3.845 -33.073 1.00 60.56 82 GLY A C 1
ATOM 695 O O . GLY A 1 82 ? 1.883 4.279 -32.204 1.00 60.56 82 GLY A O 1
ATOM 696 N N . ASP A 1 83 ? 1.580 3.145 -34.114 1.00 56.28 83 ASP A N 1
ATOM 697 C CA . ASP A 1 83 ? 2.916 2.525 -34.164 1.00 56.28 83 ASP A CA 1
ATOM 698 C C . ASP A 1 83 ? 4.069 3.487 -34.492 1.00 56.28 83 ASP A C 1
ATOM 700 O O . ASP A 1 83 ? 5.230 3.081 -34.487 1.00 56.28 83 ASP A O 1
ATOM 704 N N . LYS A 1 84 ? 3.774 4.749 -34.818 1.00 55.78 84 LYS A N 1
ATOM 705 C CA . LYS A 1 84 ? 4.752 5.692 -35.377 1.00 55.78 84 LYS A CA 1
ATOM 706 C C . LYS A 1 84 ? 4.983 6.858 -34.421 1.00 55.78 84 LYS A C 1
ATOM 708 O O . LYS A 1 84 ? 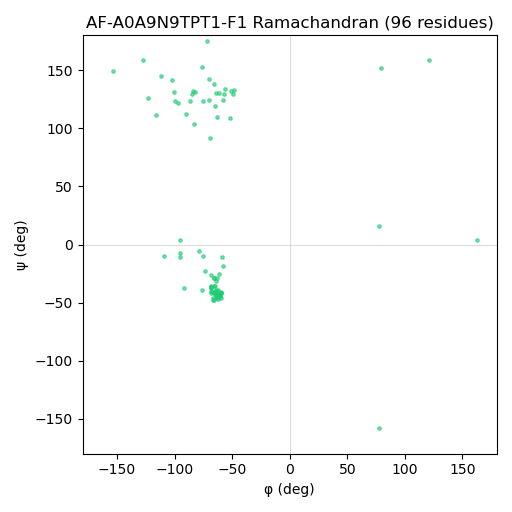4.096 7.693 -34.247 1.00 55.78 84 LYS A O 1
ATOM 713 N N . LEU A 1 85 ? 6.176 6.943 -33.827 1.00 58.69 85 LEU A N 1
ATOM 714 C CA . LEU A 1 85 ? 6.655 8.221 -33.296 1.00 58.69 85 LEU A CA 1
ATOM 715 C C . LEU A 1 85 ? 7.119 9.116 -34.455 1.00 58.69 85 LEU A C 1
ATOM 717 O O . LEU A 1 85 ? 7.540 8.624 -35.501 1.00 58.69 85 LEU A O 1
ATOM 721 N N . TYR A 1 86 ? 7.049 10.435 -34.261 1.00 55.06 86 TYR A N 1
ATOM 722 C CA . TYR A 1 86 ? 7.630 11.401 -35.192 1.00 55.06 86 TYR A CA 1
ATOM 723 C C . TYR A 1 86 ? 9.124 11.116 -35.371 1.00 55.06 86 TYR A C 1
ATOM 725 O O . TYR A 1 86 ? 9.857 10.965 -34.392 1.00 55.06 86 TYR A O 1
ATOM 733 N N . GLN A 1 87 ? 9.557 11.023 -36.627 1.00 55.59 87 GLN A N 1
ATOM 734 C CA . GLN A 1 87 ? 10.955 10.828 -36.985 1.00 55.59 87 GLN A CA 1
ATOM 735 C C . GLN A 1 87 ? 11.757 12.055 -36.531 1.00 55.59 87 GLN A C 1
ATOM 737 O O . GLN A 1 87 ? 11.346 13.190 -36.780 1.00 55.59 87 GLN A O 1
ATOM 742 N N . TYR A 1 88 ? 12.878 11.845 -35.832 1.00 54.00 88 TYR A N 1
ATOM 743 C CA . TYR A 1 88 ? 13.815 12.941 -35.605 1.00 54.00 88 TYR A CA 1
ATOM 744 C C . TYR A 1 88 ? 14.407 13.354 -36.943 1.00 54.00 88 TYR A C 1
ATOM 746 O O . TYR A 1 88 ? 14.705 12.506 -37.784 1.00 54.00 88 TYR A O 1
ATOM 754 N N . LYS A 1 89 ? 14.524 14.670 -37.113 1.00 59.84 89 LYS A N 1
ATOM 755 C CA . LYS A 1 89 ? 14.875 15.297 -38.375 1.00 59.84 89 LYS A CA 1
ATOM 756 C C . LYS A 1 89 ? 16.104 14.655 -39.010 1.00 59.84 89 LYS A C 1
ATOM 758 O O . LYS A 1 89 ? 17.135 14.496 -38.348 1.00 59.84 89 LYS A O 1
ATOM 763 N N . VAL A 1 90 ? 15.990 14.302 -40.283 1.00 59.78 90 VAL A N 1
ATOM 764 C CA . VAL A 1 90 ? 17.073 13.659 -41.027 1.00 59.78 90 VAL A CA 1
ATOM 765 C C . VAL A 1 90 ? 17.996 14.759 -41.537 1.00 59.78 90 VAL A C 1
ATOM 767 O O . VAL A 1 90 ? 17.543 15.771 -42.066 1.00 59.78 90 VAL A O 1
ATOM 770 N N . PHE A 1 91 ? 19.305 14.602 -41.342 1.00 62.25 91 PHE A N 1
ATOM 771 C CA . PHE A 1 91 ? 20.282 15.527 -41.907 1.00 62.25 91 PHE A CA 1
ATOM 772 C C . PHE A 1 91 ? 20.696 15.035 -43.292 1.00 62.25 91 PHE A C 1
ATOM 774 O O . PHE A 1 91 ? 21.364 14.004 -43.399 1.00 62.25 91 PHE A O 1
ATOM 781 N N . SER A 1 92 ? 20.328 15.771 -44.344 1.00 66.31 92 SER A N 1
ATOM 782 C CA . SER A 1 92 ? 20.920 15.579 -45.671 1.00 66.31 92 SER A CA 1
ATOM 783 C C . SER A 1 92 ? 21.953 16.681 -45.953 1.00 66.31 92 SER A C 1
ATOM 785 O O . SER A 1 92 ? 21.725 17.840 -45.596 1.00 66.31 92 SER A O 1
ATOM 787 N N . PRO A 1 93 ? 23.089 16.369 -46.605 1.00 72.25 93 PRO A N 1
ATOM 788 C CA . PRO A 1 93 ? 24.110 17.375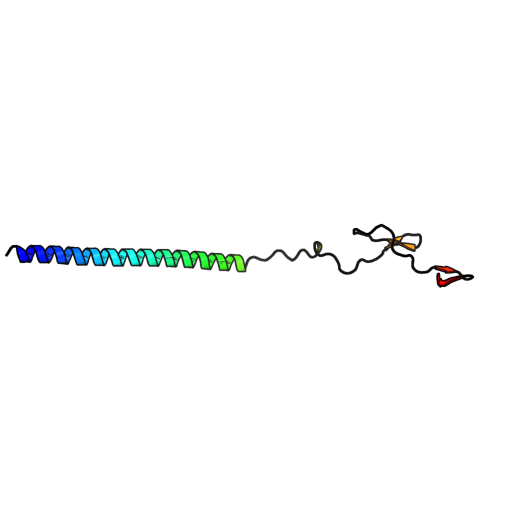 -46.908 1.00 72.25 93 PRO A CA 1
ATOM 789 C C . PRO A 1 93 ? 23.629 18.510 -47.824 1.00 72.25 93 PRO A C 1
ATOM 791 O O . PRO A 1 93 ? 24.205 19.592 -47.788 1.00 72.25 93 PRO A O 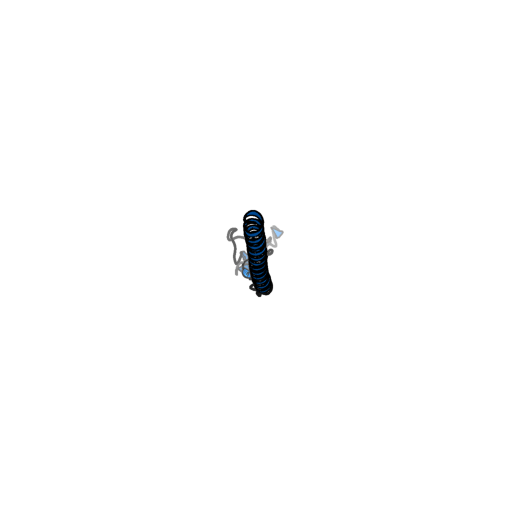1
ATOM 794 N N . LEU A 1 94 ? 22.601 18.267 -48.649 1.00 76.00 94 LEU A N 1
ATOM 795 C CA . LEU A 1 94 ? 22.051 19.262 -49.576 1.00 76.00 94 LEU A CA 1
ATOM 796 C C . LEU A 1 94 ? 20.891 20.079 -48.990 1.00 76.00 94 LEU A C 1
ATOM 798 O O . LEU A 1 94 ? 20.799 21.267 -49.283 1.00 76.00 94 LEU A O 1
ATOM 802 N N . GLU A 1 95 ? 20.008 19.474 -48.192 1.00 70.75 95 GLU A N 1
ATOM 803 C CA . GLU A 1 95 ? 18.765 20.119 -47.724 1.00 70.75 95 GLU A CA 1
ATOM 804 C C . GLU A 1 95 ? 18.797 20.471 -46.227 1.00 70.75 95 GLU A C 1
ATOM 806 O O . GLU A 1 95 ? 17.936 21.200 -45.736 1.00 70.75 95 GLU A O 1
ATOM 811 N N . GLY A 1 96 ? 19.803 20.000 -45.486 1.00 65.44 96 GLY A N 1
ATOM 812 C CA . GLY A 1 96 ? 19.940 20.239 -44.053 1.00 65.44 96 GLY A CA 1
ATOM 813 C C . GLY A 1 96 ? 19.013 19.366 -43.201 1.00 65.44 96 GLY A C 1
ATOM 814 O O . GLY A 1 96 ? 18.606 18.278 -43.606 1.00 65.44 96 GLY A O 1
ATOM 815 N N . ILE A 1 97 ? 18.738 19.823 -41.973 1.00 51.34 97 ILE A N 1
ATOM 816 C CA . ILE A 1 97 ? 17.965 19.101 -40.949 1.00 51.34 97 ILE A CA 1
ATOM 817 C C . ILE A 1 97 ? 16.455 19.311 -41.196 1.00 51.34 97 ILE A C 1
ATOM 819 O O . ILE A 1 97 ? 15.926 20.375 -40.846 1.00 51.34 97 ILE A O 1
ATOM 823 N N . HIS A 1 98 ? 15.759 18.308 -41.741 1.00 61.91 98 HIS A N 1
ATOM 824 C CA . HIS A 1 98 ? 14.321 18.357 -42.062 1.00 61.91 98 HIS A CA 1
ATOM 825 C C . HIS A 1 98 ? 13.497 17.349 -41.262 1.00 61.91 98 HIS A C 1
ATOM 827 O O . HIS A 1 98 ? 13.913 16.173 -41.157 1.00 61.91 98 HIS A O 1
#

Nearest PDB structures (foldseek):
  7d4i-assembly1_r6  TM=3.662E-01  e=6.609E+00  Saccharomyces cerevisiae S288C

Radius of gyration: 41.58 Å; Cα contacts (8 Å, |Δi|>4): 39; chains: 1; bounding box: 78×31×112 Å

Secondary structure (DSSP, 8-state):
-HHHHHHHHHHHHHHHHHHHHHHHHHHHHHHHHHHHHHHHHHHHHHHHS-PPP--GGGSPPSSPPEEE-TT--EEESSSSS-S-PPPPPPEETTTEE-